Protein AF-A0A382ZQ41-F1 (afdb_monomer_lite)

Sequence (113 aa):
MQTISITERARRYVAKMPEAISGQHGHSTMFSVACVLTQGFDLNMGVARMLLEEYNATLTEPFLQRELEHKLRDAAKKGSTKGKGYLLNPSDKPIRVRITPKKPADTPPRIIH

Structure (mmCIF, N/CA/C/O backbone):
data_AF-A0A382ZQ41-F1
#
_entry.id   AF-A0A382ZQ41-F1
#
loop_
_atom_site.group_PDB
_atom_site.id
_atom_site.type_symbol
_atom_site.label_atom_id
_atom_site.label_alt_id
_atom_site.label_comp_id
_atom_site.label_asym_id
_atom_site.label_entity_id
_atom_site.label_seq_id
_atom_site.pdbx_PDB_ins_code
_atom_site.Cartn_x
_atom_site.Cartn_y
_atom_site.Cartn_z
_atom_site.occupancy
_atom_site.B_iso_or_equiv
_atom_site.auth_seq_id
_atom_site.auth_comp_id
_atom_site.auth_asym_id
_atom_site.auth_atom_id
_atom_site.pdbx_PDB_model_num
ATOM 1 N N . MET A 1 1 ? -6.749 -18.286 18.216 1.00 39.59 1 MET A N 1
ATOM 2 C CA . MET A 1 1 ? -7.267 -17.783 16.925 1.00 39.59 1 MET A CA 1
ATOM 3 C C . MET A 1 1 ? -6.693 -16.396 16.697 1.00 39.59 1 MET A C 1
ATOM 5 O O . MET A 1 1 ? -7.014 -15.506 17.470 1.00 39.59 1 MET A O 1
ATOM 9 N N . GLN A 1 2 ? -5.780 -16.218 15.738 1.00 47.94 2 GLN A N 1
ATOM 10 C CA . GLN A 1 2 ? -5.217 -14.892 15.454 1.00 47.94 2 GLN A CA 1
ATOM 11 C C . GLN A 1 2 ? -6.271 -14.069 14.711 1.00 47.94 2 GLN A C 1
ATOM 13 O O . GLN A 1 2 ? -6.587 -14.340 13.553 1.00 47.94 2 GLN A O 1
ATOM 18 N N . THR A 1 3 ? -6.865 -13.104 15.404 1.00 64.56 3 THR A N 1
ATOM 19 C CA . THR A 1 3 ? -7.724 -12.095 14.792 1.00 64.56 3 THR A CA 1
ATOM 20 C C . THR A 1 3 ? -6.856 -11.270 13.844 1.00 64.56 3 THR A C 1
ATOM 22 O O . THR A 1 3 ? -5.915 -10.599 14.256 1.00 64.56 3 THR A O 1
ATOM 25 N N . ILE A 1 4 ? -7.105 -11.383 12.539 1.00 74.12 4 ILE A N 1
ATOM 26 C CA . ILE A 1 4 ? -6.340 -10.645 11.529 1.00 74.12 4 ILE A CA 1
ATOM 27 C C . ILE A 1 4 ? -6.599 -9.151 11.762 1.00 74.12 4 ILE A C 1
ATOM 29 O O . ILE A 1 4 ? -7.737 -8.700 11.617 1.00 74.12 4 ILE A O 1
ATOM 33 N N . SER A 1 5 ? -5.564 -8.397 12.140 1.00 83.38 5 SER A N 1
ATOM 34 C CA . SER A 1 5 ? -5.672 -6.954 12.367 1.00 83.38 5 SER A CA 1
ATOM 35 C C . SER A 1 5 ? -5.999 -6.215 11.065 1.00 83.38 5 SER A C 1
ATOM 37 O O . SER A 1 5 ? -5.762 -6.717 9.963 1.00 83.38 5 SER A O 1
ATOM 39 N N . ILE A 1 6 ? -6.543 -5.001 11.176 1.00 81.94 6 ILE A N 1
ATOM 40 C CA . ILE A 1 6 ? -6.864 -4.158 10.012 1.00 81.94 6 ILE A CA 1
ATOM 41 C C . ILE A 1 6 ? -5.610 -3.920 9.156 1.00 81.94 6 ILE A C 1
ATOM 43 O O . ILE A 1 6 ? -5.674 -4.024 7.933 1.00 81.94 6 ILE A O 1
ATOM 47 N N . THR A 1 7 ? -4.457 -3.705 9.794 1.00 83.19 7 THR A N 1
ATOM 48 C CA . THR A 1 7 ? -3.155 -3.559 9.129 1.00 83.19 7 THR A CA 1
ATOM 49 C C . THR A 1 7 ? -2.781 -4.796 8.316 1.00 83.19 7 THR A C 1
ATOM 51 O O . THR A 1 7 ? -2.391 -4.676 7.159 1.00 83.19 7 THR A O 1
ATOM 54 N N . GLU A 1 8 ? -2.949 -5.994 8.879 1.00 83.50 8 GLU A N 1
ATOM 55 C CA . GLU A 1 8 ? -2.634 -7.246 8.184 1.00 83.50 8 GLU A CA 1
ATOM 56 C C . GLU A 1 8 ? -3.620 -7.521 7.034 1.00 83.50 8 GLU A C 1
ATOM 58 O O . GLU A 1 8 ? -3.228 -7.985 5.961 1.00 83.50 8 GLU A O 1
ATOM 63 N N . ARG A 1 9 ? -4.902 -7.166 7.197 1.00 84.00 9 ARG A N 1
ATOM 64 C CA . ARG A 1 9 ? -5.875 -7.193 6.092 1.00 84.00 9 ARG A CA 1
ATOM 65 C C . ARG A 1 9 ? -5.471 -6.246 4.967 1.00 84.00 9 ARG A C 1
ATOM 67 O O . ARG A 1 9 ? -5.492 -6.655 3.808 1.00 84.00 9 ARG A O 1
ATOM 74 N N . ALA A 1 10 ? -5.080 -5.020 5.303 1.00 85.38 10 ALA A N 1
ATOM 75 C CA . ALA A 1 10 ? -4.638 -4.021 4.339 1.00 85.38 10 ALA A CA 1
ATOM 76 C C . ALA A 1 10 ? -3.381 -4.481 3.592 1.00 85.38 10 ALA A C 1
ATOM 78 O O . ALA A 1 10 ? -3.347 -4.421 2.365 1.00 85.38 10 ALA A O 1
ATOM 79 N N . ARG A 1 11 ? -2.399 -5.040 4.306 1.00 84.56 11 ARG A N 1
ATOM 80 C CA . ARG A 1 11 ? -1.187 -5.634 3.728 1.00 84.56 11 ARG A CA 1
ATOM 81 C C . ARG A 1 11 ? -1.519 -6.702 2.690 1.00 84.56 11 ARG A C 1
ATOM 83 O O . ARG A 1 11 ? -1.092 -6.613 1.542 1.00 84.56 11 ARG A O 1
ATOM 90 N N . ARG A 1 12 ? -2.357 -7.677 3.057 1.00 83.31 12 ARG A N 1
ATOM 91 C CA . ARG A 1 12 ? -2.800 -8.748 2.145 1.00 83.31 12 ARG A CA 1
ATOM 92 C C . ARG A 1 12 ? -3.605 -8.221 0.964 1.00 83.31 12 ARG A C 1
ATOM 94 O O . ARG A 1 12 ? -3.539 -8.789 -0.122 1.00 83.31 12 ARG A O 1
ATOM 101 N N . TYR A 1 13 ? -4.385 -7.166 1.173 1.00 84.19 13 TYR A N 1
ATOM 102 C CA . TYR A 1 13 ? -5.157 -6.532 0.113 1.00 84.19 13 TYR A CA 1
ATOM 103 C C . TYR A 1 13 ? -4.236 -5.853 -0.902 1.00 84.19 13 TYR A C 1
ATOM 105 O O . TYR A 1 13 ? -4.346 -6.107 -2.097 1.00 84.19 13 TYR A O 1
ATOM 113 N N . VAL A 1 14 ? -3.283 -5.052 -0.424 1.00 83.06 14 VAL A N 1
ATOM 114 C CA . VAL A 1 14 ? -2.292 -4.357 -1.251 1.00 83.06 14 VAL A CA 1
ATOM 115 C C . VAL A 1 14 ? -1.373 -5.341 -1.976 1.00 83.06 14 VAL A C 1
ATOM 117 O O . VAL A 1 14 ? -1.095 -5.156 -3.158 1.00 83.06 14 VAL A O 1
ATOM 120 N N . ALA A 1 15 ? -0.992 -6.450 -1.338 1.00 81.00 15 ALA A N 1
ATOM 121 C CA . ALA A 1 15 ? -0.237 -7.520 -1.987 1.00 81.00 15 ALA A CA 1
ATOM 122 C C . ALA A 1 15 ? -0.958 -8.112 -3.218 1.00 81.00 15 ALA A C 1
ATOM 124 O O . ALA A 1 15 ? -0.292 -8.544 -4.156 1.00 81.00 15 ALA A O 1
ATOM 125 N N . LYS A 1 16 ? -2.300 -8.090 -3.250 1.00 81.00 16 LYS A N 1
ATOM 126 C CA . LYS A 1 16 ? -3.117 -8.544 -4.392 1.00 81.00 16 LYS A CA 1
ATOM 127 C C . LYS A 1 16 ? -3.326 -7.481 -5.482 1.00 81.00 16 LYS A C 1
ATOM 129 O O . LYS A 1 16 ? -3.805 -7.832 -6.558 1.00 81.00 16 LYS A O 1
ATOM 134 N N . MET A 1 17 ? -3.027 -6.206 -5.220 1.00 78.19 17 MET A N 1
ATOM 135 C CA . MET A 1 17 ? -3.220 -5.105 -6.182 1.00 78.19 17 MET A CA 1
ATOM 136 C C . MET A 1 17 ? -2.190 -5.161 -7.319 1.00 78.19 17 MET A C 1
ATOM 138 O O . MET A 1 17 ? -1.087 -5.619 -7.071 1.00 78.19 17 MET A O 1
ATOM 142 N N . PRO A 1 18 ? -2.499 -4.706 -8.547 1.00 70.62 18 PRO A N 1
ATOM 143 C CA . PRO A 1 18 ? -1.601 -4.838 -9.704 1.00 70.62 18 PRO A CA 1
ATOM 144 C C . PRO A 1 18 ? -0.291 -4.075 -9.529 1.00 70.62 18 PRO A C 1
ATOM 146 O O . PRO A 1 18 ? -0.323 -2.973 -8.996 1.00 70.62 18 PRO A O 1
ATOM 149 N N . GLU A 1 19 ? 0.823 -4.597 -10.057 1.00 70.69 19 GLU A N 1
ATOM 150 C CA . GLU A 1 19 ? 2.113 -3.895 -10.058 1.00 70.69 19 GLU A CA 1
ATOM 151 C C . GLU A 1 19 ? 2.005 -2.494 -10.677 1.00 70.69 19 GLU A C 1
ATOM 153 O O . GLU A 1 19 ? 1.373 -2.281 -11.716 1.00 70.69 19 GLU A O 1
ATOM 158 N N . ALA A 1 20 ? 2.637 -1.518 -10.029 1.00 67.75 20 ALA A N 1
ATOM 159 C CA . ALA A 1 20 ? 2.757 -0.173 -10.563 1.00 67.75 20 ALA A CA 1
ATOM 160 C C . ALA A 1 20 ? 3.973 -0.119 -11.496 1.00 67.75 20 ALA A C 1
ATOM 162 O O . ALA A 1 20 ? 5.092 0.072 -11.040 1.00 67.75 20 ALA A O 1
ATOM 163 N N . ILE A 1 21 ? 3.747 -0.298 -12.799 1.00 69.38 21 ILE A N 1
ATOM 164 C CA . ILE A 1 21 ? 4.807 -0.246 -13.815 1.00 69.38 21 ILE A CA 1
ATOM 165 C C . ILE A 1 21 ? 4.847 1.153 -14.439 1.00 69.38 21 ILE A C 1
ATOM 167 O O . ILE A 1 21 ? 3.833 1.652 -14.949 1.00 69.38 21 ILE A O 1
ATOM 171 N N . SER A 1 22 ? 6.016 1.797 -14.405 1.00 55.72 22 SER A N 1
ATOM 172 C CA . SER A 1 22 ? 6.224 3.096 -15.053 1.00 55.72 22 SER A CA 1
ATOM 173 C C . SER A 1 22 ? 5.978 2.989 -16.566 1.00 55.72 22 SER A C 1
ATOM 175 O O . SER A 1 22 ? 6.382 2.022 -17.203 1.00 55.72 22 SER A O 1
ATOM 177 N N . GLY A 1 23 ? 5.233 3.935 -17.145 1.00 58.19 23 GLY A N 1
ATOM 178 C CA . GLY A 1 23 ? 4.822 3.897 -18.559 1.00 58.19 23 GLY A CA 1
ATOM 179 C C . GLY A 1 23 ? 3.530 3.120 -18.871 1.00 58.19 23 GLY A C 1
ATOM 180 O O . GLY A 1 23 ? 2.932 3.358 -19.914 1.00 58.19 23 GLY A O 1
ATOM 181 N N . GLN A 1 24 ? 3.017 2.281 -17.959 1.00 60.59 24 GLN A N 1
ATOM 182 C CA . GLN A 1 24 ? 1.709 1.611 -18.099 1.00 60.59 24 GLN A CA 1
ATOM 183 C C . GLN A 1 24 ? 0.767 1.948 -16.935 1.00 60.59 24 GLN A C 1
ATOM 185 O O . GLN A 1 24 ? 0.374 1.087 -16.154 1.00 60.59 24 GLN A O 1
ATOM 190 N N . HIS A 1 25 ? 0.401 3.226 -16.799 1.00 62.09 25 HIS A N 1
ATOM 191 C CA . HIS A 1 25 ? -0.469 3.723 -15.718 1.00 62.09 25 HIS A CA 1
ATOM 192 C C . HIS A 1 25 ? 0.054 3.484 -14.278 1.00 62.09 25 HIS A C 1
ATOM 194 O O . HIS A 1 25 ? -0.706 3.636 -13.321 1.00 62.09 25 HIS A O 1
ATOM 200 N N . GLY A 1 26 ? 1.347 3.190 -14.079 1.00 66.75 26 GLY A N 1
ATOM 201 C CA . GLY A 1 26 ? 1.924 2.888 -12.760 1.00 66.75 26 GLY A CA 1
ATOM 202 C C . GLY A 1 26 ? 1.690 3.956 -11.688 1.00 66.75 26 GLY A C 1
ATOM 203 O O . GLY A 1 26 ? 1.322 3.624 -10.562 1.00 66.75 26 GLY A O 1
ATOM 204 N N . HIS A 1 27 ? 1.784 5.244 -12.036 1.00 71.75 27 HIS A N 1
ATOM 205 C CA . HIS A 1 27 ? 1.490 6.332 -11.091 1.00 71.75 27 HIS A CA 1
ATOM 206 C C . HIS A 1 27 ? 0.036 6.314 -10.589 1.00 71.75 27 HIS A C 1
ATOM 208 O O . HIS A 1 27 ? -0.212 6.610 -9.418 1.00 71.75 27 HIS A O 1
ATOM 214 N N . SER A 1 28 ? -0.921 5.956 -11.448 1.00 77.12 28 SER A N 1
ATOM 215 C CA . SER A 1 28 ? -2.340 5.839 -11.090 1.00 77.12 28 SER A CA 1
ATOM 216 C C . SER A 1 28 ? -2.585 4.630 -10.193 1.00 77.12 28 SER A C 1
ATOM 218 O O . SER A 1 28 ? -3.348 4.711 -9.228 1.00 77.12 28 SER A O 1
ATOM 220 N N . THR A 1 29 ? -1.903 3.520 -10.474 1.00 80.31 29 THR A N 1
ATOM 221 C CA . THR A 1 29 ? -1.954 2.306 -9.658 1.00 80.31 29 THR A CA 1
ATOM 222 C C . THR A 1 29 ? -1.417 2.566 -8.258 1.00 80.31 29 THR A C 1
ATOM 224 O O . THR A 1 29 ? -2.108 2.308 -7.275 1.00 80.31 29 THR A O 1
ATOM 227 N N . MET A 1 30 ? -0.235 3.171 -8.149 1.00 83.38 30 MET A N 1
ATOM 228 C CA . MET A 1 30 ? 0.369 3.511 -6.863 1.00 83.38 30 MET A CA 1
ATOM 229 C C . MET A 1 30 ? -0.484 4.501 -6.060 1.00 83.38 30 MET A C 1
ATOM 231 O O . MET A 1 30 ? -0.672 4.335 -4.856 1.00 83.38 30 MET A O 1
ATOM 235 N N . PHE A 1 31 ? -1.076 5.493 -6.729 1.00 83.12 31 PHE A N 1
ATOM 236 C CA . PHE A 1 31 ? -2.035 6.397 -6.097 1.00 83.12 31 PHE A CA 1
ATOM 237 C C . PHE A 1 31 ? -3.300 5.669 -5.612 1.00 83.12 31 PHE A C 1
ATOM 239 O O . PHE A 1 31 ? -3.832 5.985 -4.549 1.00 83.12 31 PHE A O 1
ATOM 246 N N . SER A 1 32 ? -3.763 4.661 -6.355 1.00 83.25 32 SER A N 1
ATOM 247 C CA . SER A 1 32 ? -4.906 3.833 -5.954 1.00 83.25 32 SER A CA 1
ATOM 248 C C . SER A 1 32 ? -4.591 3.009 -4.705 1.00 83.25 32 SER A C 1
ATOM 250 O O . SER A 1 32 ? -5.424 2.944 -3.804 1.00 83.25 32 SER A O 1
ATOM 252 N N . VAL A 1 33 ? -3.382 2.444 -4.607 1.00 85.94 33 VAL A N 1
ATOM 253 C CA . VAL A 1 33 ? -2.904 1.750 -3.397 1.00 85.94 33 VAL A CA 1
ATOM 254 C C . VAL A 1 33 ? -2.881 2.714 -2.203 1.00 85.94 33 VAL A C 1
ATOM 256 O O . VAL A 1 33 ? -3.430 2.402 -1.147 1.00 85.94 33 VAL A O 1
ATOM 259 N N . ALA A 1 34 ? -2.331 3.919 -2.382 1.00 87.75 34 ALA A N 1
ATOM 260 C CA . ALA A 1 34 ? -2.312 4.957 -1.350 1.00 87.75 34 ALA A CA 1
ATOM 261 C C . ALA A 1 34 ? -3.730 5.355 -0.888 1.00 87.75 34 ALA A C 1
ATOM 263 O O . ALA A 1 34 ? -3.981 5.467 0.315 1.00 87.75 34 ALA A O 1
ATOM 264 N N . CYS A 1 35 ? -4.678 5.508 -1.820 1.00 85.75 35 CYS A N 1
ATOM 265 C CA . CYS A 1 35 ? -6.090 5.753 -1.508 1.00 85.75 35 CYS A CA 1
ATOM 266 C C . CYS A 1 35 ? -6.726 4.588 -0.741 1.00 85.75 35 CYS A C 1
ATOM 268 O O . CYS A 1 35 ? -7.468 4.812 0.209 1.00 85.75 35 CYS A O 1
ATOM 270 N N . VAL A 1 36 ? -6.440 3.342 -1.115 1.00 85.00 36 VAL A N 1
ATOM 271 C CA . VAL A 1 36 ? -6.970 2.161 -0.419 1.00 85.00 36 VAL A CA 1
ATOM 272 C C . VAL A 1 36 ? -6.475 2.099 1.025 1.00 85.00 36 VAL A C 1
ATOM 274 O O . VAL A 1 36 ? -7.276 1.868 1.927 1.00 85.00 36 VAL A O 1
ATOM 277 N N . LEU A 1 37 ? -5.189 2.359 1.265 1.00 86.75 37 LEU A N 1
ATOM 278 C CA . LEU A 1 37 ? -4.614 2.346 2.612 1.00 86.75 37 LEU A CA 1
ATOM 279 C C . LEU A 1 37 ? -5.191 3.464 3.491 1.00 86.75 37 LEU A C 1
ATOM 281 O O . LEU A 1 37 ? -5.640 3.206 4.604 1.00 86.75 37 LEU A O 1
ATOM 285 N N . THR A 1 38 ? -5.216 4.695 2.977 1.00 85.00 38 THR A N 1
ATOM 286 C CA . THR A 1 38 ? -5.619 5.884 3.749 1.00 85.00 38 THR A CA 1
ATOM 287 C C . THR A 1 38 ? -7.130 6.062 3.855 1.00 85.00 38 THR A C 1
ATOM 289 O O . THR A 1 38 ? -7.627 6.448 4.903 1.00 85.00 38 THR A O 1
ATOM 292 N N . GLN A 1 39 ? -7.881 5.796 2.786 1.00 84.12 39 GLN A N 1
ATOM 293 C CA . GLN A 1 39 ? -9.329 6.017 2.736 1.00 84.12 39 GLN A CA 1
ATOM 294 C C . GLN A 1 39 ? -10.118 4.715 2.861 1.00 84.12 39 GLN A C 1
ATOM 296 O O . GLN A 1 39 ? -11.192 4.711 3.449 1.00 84.12 39 GLN A O 1
ATOM 301 N N . GLY A 1 40 ? -9.624 3.612 2.296 1.00 80.81 40 GLY A N 1
ATOM 302 C CA . GLY A 1 40 ? -10.322 2.324 2.326 1.00 80.81 40 GLY A CA 1
ATOM 303 C C . GLY A 1 40 ? -10.261 1.660 3.697 1.00 80.81 40 GLY A C 1
ATOM 304 O O . GLY A 1 40 ? -11.298 1.291 4.242 1.00 80.81 40 GLY A O 1
ATOM 305 N N . PHE A 1 41 ? -9.057 1.556 4.258 1.00 83.00 41 PHE A N 1
ATOM 306 C CA . PHE A 1 41 ? -8.804 0.962 5.575 1.00 83.00 41 PHE A CA 1
ATOM 307 C C . PHE A 1 41 ? -8.695 1.987 6.714 1.00 83.00 41 PHE A C 1
ATOM 309 O O . PHE A 1 41 ? -8.502 1.579 7.855 1.00 83.00 41 PHE A O 1
ATOM 316 N N . ASP A 1 42 ? -8.817 3.285 6.410 1.00 84.25 42 ASP A N 1
ATOM 317 C CA . ASP A 1 42 ? -8.662 4.395 7.368 1.00 84.25 42 ASP A CA 1
ATOM 318 C C . ASP A 1 42 ? -7.355 4.317 8.183 1.00 84.25 42 ASP A C 1
ATOM 320 O O . ASP A 1 42 ? -7.315 4.551 9.388 1.00 84.25 42 ASP A O 1
ATOM 324 N N . LEU A 1 43 ? -6.253 3.931 7.531 1.00 85.38 43 LEU A N 1
ATOM 325 C CA . LEU A 1 43 ? -4.968 3.815 8.212 1.00 85.38 43 LEU A CA 1
ATOM 326 C C . LEU A 1 43 ? -4.320 5.183 8.412 1.00 85.38 43 LEU A C 1
ATOM 328 O O . LEU A 1 43 ? -4.334 6.045 7.529 1.00 85.38 43 LEU A O 1
ATOM 332 N N . ASN A 1 44 ? -3.647 5.334 9.554 1.00 86.19 44 ASN A N 1
ATOM 333 C CA . ASN A 1 44 ? -2.804 6.494 9.808 1.00 86.19 44 ASN A CA 1
ATOM 334 C C . ASN A 1 44 ? -1.676 6.590 8.764 1.00 86.19 44 ASN A C 1
ATOM 336 O O . ASN A 1 44 ? -1.151 5.568 8.317 1.00 86.19 44 ASN A O 1
ATOM 340 N N . MET A 1 45 ? -1.245 7.812 8.436 1.00 85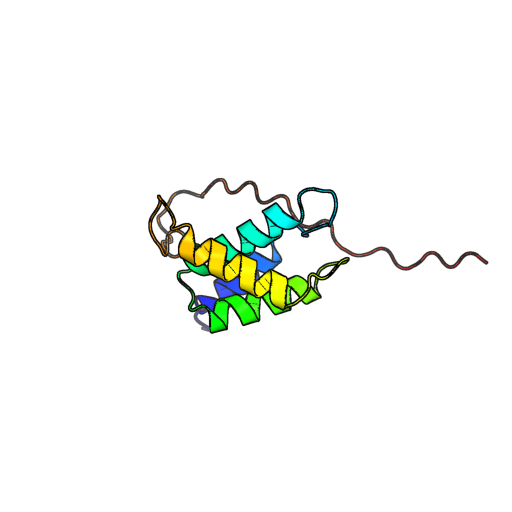.31 45 MET A N 1
ATOM 341 C CA . MET A 1 45 ? -0.208 8.062 7.428 1.00 85.31 45 MET A CA 1
ATOM 342 C C . MET A 1 45 ? 1.078 7.268 7.674 1.00 85.31 45 MET A C 1
ATOM 344 O O . MET A 1 45 ? 1.641 6.745 6.719 1.00 85.31 45 MET A O 1
ATOM 348 N N . GLY A 1 46 ? 1.517 7.116 8.928 1.00 86.31 46 GLY A N 1
ATOM 349 C CA . GLY A 1 46 ? 2.714 6.328 9.250 1.00 86.31 46 GLY A CA 1
ATOM 350 C C . GLY A 1 46 ? 2.577 4.843 8.893 1.00 86.31 46 GLY A C 1
ATOM 351 O O . GLY A 1 46 ? 3.477 4.261 8.293 1.00 86.31 46 GLY A O 1
ATOM 352 N N . VAL A 1 47 ? 1.421 4.238 9.188 1.00 87.56 47 VAL A N 1
ATOM 353 C CA . VAL A 1 47 ? 1.145 2.825 8.871 1.00 87.56 47 VAL A CA 1
ATOM 354 C C . VAL A 1 47 ? 0.919 2.643 7.371 1.00 87.56 47 VAL A C 1
ATOM 356 O O . VAL A 1 47 ? 1.448 1.711 6.771 1.00 87.56 47 VAL A O 1
ATOM 359 N N . ALA A 1 48 ? 0.174 3.558 6.745 1.00 88.12 48 ALA A N 1
ATOM 360 C CA . ALA A 1 48 ? -0.043 3.557 5.304 1.00 88.12 48 ALA A CA 1
ATOM 361 C C . ALA A 1 48 ? 1.280 3.696 4.536 1.00 88.12 48 ALA A C 1
ATOM 363 O O . ALA A 1 48 ? 1.486 3.000 3.547 1.00 88.12 48 ALA A O 1
ATOM 364 N N . ARG A 1 49 ? 2.197 4.542 5.017 1.00 89.56 49 ARG A N 1
ATOM 365 C CA . ARG A 1 49 ? 3.545 4.683 4.464 1.00 89.56 49 ARG A CA 1
ATOM 366 C C . ARG A 1 49 ? 4.329 3.381 4.565 1.00 89.56 49 ARG A C 1
ATOM 368 O O . ARG A 1 49 ? 4.789 2.902 3.538 1.00 89.56 49 ARG A O 1
ATOM 375 N N . MET A 1 50 ? 4.402 2.780 5.750 1.00 89.44 50 MET A N 1
ATOM 376 C CA . MET A 1 50 ? 5.112 1.513 5.957 1.00 89.44 50 MET A CA 1
ATOM 377 C C . MET A 1 50 ? 4.623 0.411 5.001 1.00 89.44 50 MET A C 1
ATOM 379 O O . MET A 1 50 ? 5.428 -0.254 4.355 1.00 89.44 50 MET A O 1
ATOM 383 N N . LEU A 1 51 ? 3.302 0.257 4.853 1.00 89.06 51 LEU A N 1
ATOM 384 C CA . LEU A 1 51 ? 2.714 -0.731 3.941 1.00 89.06 51 LEU A CA 1
ATOM 385 C C . LEU A 1 51 ? 2.946 -0.396 2.461 1.00 89.06 51 LEU A C 1
ATOM 387 O O . LEU A 1 51 ? 3.141 -1.298 1.648 1.00 89.06 51 LEU A O 1
ATOM 391 N N . LEU A 1 52 ? 2.916 0.888 2.096 1.00 87.38 52 LEU A N 1
ATOM 392 C CA . LEU A 1 52 ? 3.182 1.325 0.728 1.00 87.38 52 LEU A CA 1
ATOM 393 C C . LEU A 1 52 ? 4.658 1.139 0.353 1.00 87.38 52 LEU A C 1
ATOM 395 O O . LEU A 1 52 ? 4.941 0.771 -0.782 1.00 87.38 52 LEU A O 1
ATOM 399 N N . GLU A 1 53 ? 5.584 1.362 1.287 1.00 88.56 53 GLU A N 1
ATOM 400 C CA . GLU A 1 53 ? 7.018 1.106 1.106 1.00 88.56 53 GLU A CA 1
ATOM 401 C C . GLU A 1 53 ? 7.300 -0.384 0.915 1.00 88.56 53 GLU A C 1
ATOM 403 O O . GLU A 1 53 ? 8.027 -0.758 -0.003 1.00 88.56 53 GLU A O 1
ATOM 408 N N . GLU A 1 54 ? 6.666 -1.243 1.713 1.00 87.44 54 GLU A N 1
ATOM 409 C CA . GLU A 1 54 ? 6.770 -2.691 1.537 1.00 87.44 54 GLU A CA 1
ATOM 410 C C . GLU A 1 54 ? 6.240 -3.130 0.169 1.00 87.44 54 GLU A C 1
ATOM 412 O O . GLU A 1 54 ? 6.892 -3.885 -0.546 1.00 87.44 54 GLU A O 1
ATOM 417 N N . TYR A 1 55 ? 5.082 -2.607 -0.235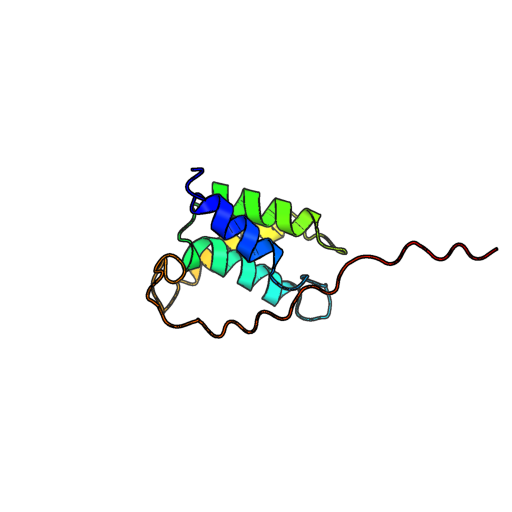 1.00 85.06 55 TYR A N 1
ATOM 418 C CA . TYR A 1 55 ? 4.544 -2.850 -1.566 1.00 85.06 55 TYR A CA 1
ATOM 419 C C . TYR A 1 55 ? 5.493 -2.362 -2.668 1.00 85.06 55 TYR A C 1
ATOM 421 O O . TYR A 1 55 ? 5.710 -3.077 -3.645 1.00 85.06 55 TYR A O 1
ATOM 429 N N . ASN A 1 56 ? 6.079 -1.174 -2.505 1.00 85.88 56 ASN A N 1
ATOM 430 C CA . ASN A 1 56 ? 7.036 -0.594 -3.442 1.00 85.88 56 ASN A CA 1
ATOM 431 C C . ASN A 1 56 ? 8.293 -1.459 -3.596 1.00 85.88 56 ASN A C 1
ATOM 433 O O . ASN A 1 56 ? 8.795 -1.595 -4.704 1.00 85.88 56 ASN A O 1
ATOM 437 N N . ALA A 1 57 ? 8.754 -2.097 -2.517 1.00 85.12 57 ALA A N 1
ATOM 438 C CA . ALA A 1 57 ? 9.872 -3.038 -2.557 1.00 85.12 57 ALA A CA 1
ATOM 439 C C . ALA A 1 57 ? 9.566 -4.316 -3.363 1.00 85.12 57 ALA A C 1
ATOM 441 O O . ALA A 1 57 ? 10.489 -4.996 -3.794 1.00 85.12 57 ALA A O 1
ATOM 442 N N . THR A 1 58 ? 8.284 -4.642 -3.584 1.00 82.19 58 THR A N 1
ATOM 443 C CA . THR A 1 58 ? 7.872 -5.766 -4.449 1.00 82.19 58 THR A CA 1
ATOM 444 C C . THR A 1 58 ? 7.763 -5.398 -5.927 1.00 82.19 58 THR A C 1
ATOM 446 O O . THR A 1 58 ? 7.493 -6.277 -6.740 1.00 82.19 58 THR A O 1
ATOM 449 N N . LEU A 1 59 ? 7.896 -4.116 -6.279 1.00 79.44 59 LEU A N 1
ATOM 450 C CA . LEU A 1 59 ? 7.778 -3.664 -7.660 1.00 79.44 59 LEU A CA 1
ATOM 451 C C . LEU A 1 59 ? 9.075 -3.904 -8.421 1.00 79.44 59 LEU A C 1
ATOM 453 O O . LEU A 1 59 ? 10.161 -3.673 -7.898 1.00 79.44 59 LEU A O 1
ATOM 457 N N . THR A 1 60 ? 8.930 -4.271 -9.693 1.00 77.75 60 THR A N 1
ATOM 458 C CA . THR A 1 60 ? 10.060 -4.348 -10.627 1.00 77.75 60 THR A CA 1
ATOM 459 C C . THR A 1 60 ? 10.774 -2.993 -10.760 1.00 77.75 60 THR A C 1
ATOM 461 O O . THR A 1 60 ? 11.997 -2.945 -10.782 1.00 77.75 60 THR A O 1
ATOM 464 N N . GLU A 1 61 ? 10.012 -1.893 -10.781 1.00 78.12 61 GLU A N 1
ATOM 465 C CA . GLU A 1 61 ? 10.520 -0.515 -10.856 1.00 78.12 61 GLU A CA 1
ATOM 466 C C . GLU A 1 61 ? 10.042 0.281 -9.625 1.00 78.12 61 GLU A C 1
ATOM 468 O O . GLU A 1 61 ? 8.924 0.813 -9.630 1.00 78.12 61 GLU A O 1
ATOM 473 N N . PRO A 1 62 ? 10.832 0.334 -8.537 1.00 78.38 62 PRO A N 1
ATOM 474 C CA . PRO A 1 62 ? 10.432 1.008 -7.309 1.00 78.38 62 PRO A CA 1
ATOM 475 C C . PRO A 1 62 ? 10.429 2.533 -7.474 1.00 78.38 62 PRO A C 1
ATOM 477 O O . PRO A 1 62 ? 11.346 3.140 -8.024 1.00 78.38 62 PRO A O 1
ATOM 480 N N . PHE A 1 63 ? 9.410 3.179 -6.915 1.00 80.94 63 PHE A N 1
ATOM 481 C CA . PHE A 1 63 ? 9.308 4.633 -6.842 1.00 80.94 63 PHE A CA 1
ATOM 482 C C . PHE A 1 63 ? 10.130 5.179 -5.671 1.00 80.94 63 PHE A C 1
ATOM 484 O O . PHE A 1 63 ? 10.363 4.498 -4.668 1.00 80.94 63 PHE A O 1
ATOM 491 N N . LEU A 1 64 ? 10.528 6.450 -5.760 1.00 83.00 64 LEU A N 1
ATOM 492 C CA . LEU A 1 64 ? 11.226 7.123 -4.666 1.00 83.00 64 LEU A CA 1
ATOM 493 C C . LEU A 1 64 ? 10.296 7.348 -3.467 1.00 83.00 64 LEU A C 1
ATOM 495 O O . LEU A 1 64 ? 9.144 7.746 -3.632 1.00 83.00 64 LEU A O 1
ATOM 499 N N . GLN A 1 65 ? 10.833 7.241 -2.247 1.00 82.50 65 GLN A N 1
ATOM 500 C CA . GLN A 1 65 ? 10.095 7.530 -1.006 1.00 82.50 65 GLN A CA 1
ATOM 501 C C . GLN A 1 65 ? 9.369 8.883 -1.029 1.00 82.50 65 GLN A C 1
ATOM 503 O O . GLN A 1 65 ? 8.223 8.981 -0.593 1.00 82.50 65 GLN A O 1
ATOM 508 N N . ARG A 1 66 ? 10.007 9.924 -1.580 1.00 80.00 66 ARG A N 1
ATOM 509 C CA . ARG A 1 66 ? 9.403 11.260 -1.711 1.00 80.00 66 ARG A CA 1
ATOM 510 C C . ARG A 1 66 ? 8.135 11.250 -2.571 1.00 80.00 66 ARG A C 1
ATOM 512 O O . ARG A 1 66 ? 7.198 11.999 -2.307 1.00 80.00 66 ARG A O 1
ATOM 519 N N . GLU A 1 67 ? 8.095 10.400 -3.596 1.00 84.06 67 GLU A N 1
ATOM 520 C CA . GLU A 1 67 ? 6.915 10.243 -4.439 1.00 84.06 67 GLU A CA 1
ATOM 521 C C . GLU A 1 67 ? 5.824 9.470 -3.711 1.00 84.06 67 GLU A C 1
ATOM 523 O O . GLU A 1 67 ? 4.669 9.890 -3.760 1.00 84.06 67 GLU A O 1
ATOM 528 N N . LEU A 1 68 ? 6.181 8.407 -2.980 1.00 85.56 68 LEU A N 1
ATOM 529 C CA . LEU A 1 68 ? 5.242 7.653 -2.143 1.00 85.56 68 LEU A CA 1
ATOM 530 C C . LEU A 1 68 ? 4.537 8.570 -1.140 1.00 85.56 68 LEU A C 1
ATOM 532 O O . LEU A 1 68 ? 3.308 8.575 -1.049 1.00 85.56 68 LEU A O 1
ATOM 536 N N . GLU A 1 69 ? 5.309 9.395 -0.431 1.00 86.81 69 GLU A N 1
ATOM 537 C CA . GLU A 1 69 ? 4.776 10.362 0.525 1.00 86.81 69 GLU A CA 1
ATOM 538 C C . GLU A 1 69 ? 3.873 11.385 -0.164 1.00 86.81 69 GLU A C 1
ATOM 540 O O . GLU A 1 69 ? 2.769 11.663 0.310 1.00 86.81 69 GLU A O 1
ATOM 545 N N . HIS A 1 70 ? 4.283 11.893 -1.329 1.00 85.81 70 HIS A N 1
ATOM 546 C CA . HIS A 1 70 ? 3.443 12.803 -2.091 1.00 85.81 70 HIS A CA 1
ATOM 547 C C . HIS A 1 70 ? 2.129 12.135 -2.526 1.00 85.81 70 HIS A C 1
ATOM 549 O O . HIS A 1 70 ? 1.082 12.782 -2.453 1.00 85.81 70 HIS A O 1
ATOM 555 N N . LYS A 1 71 ? 2.134 10.858 -2.937 1.00 83.25 71 LYS A N 1
ATOM 556 C CA . LYS A 1 71 ? 0.904 10.123 -3.287 1.00 83.25 71 LYS A CA 1
ATOM 557 C C . LYS A 1 71 ? 0.007 9.902 -2.074 1.00 83.25 71 LYS A C 1
ATOM 559 O O . LYS A 1 71 ? -1.202 10.062 -2.198 1.00 83.25 71 LYS A O 1
ATOM 564 N N . LEU A 1 72 ? 0.571 9.587 -0.909 1.00 86.75 72 LEU A N 1
ATOM 565 C CA . LEU A 1 72 ? -0.188 9.435 0.337 1.00 86.75 72 LEU A CA 1
ATOM 566 C C . LEU A 1 72 ? -0.805 10.753 0.794 1.00 86.75 72 LEU A C 1
ATOM 568 O O . LEU A 1 72 ? -1.979 10.787 1.159 1.00 86.75 72 LE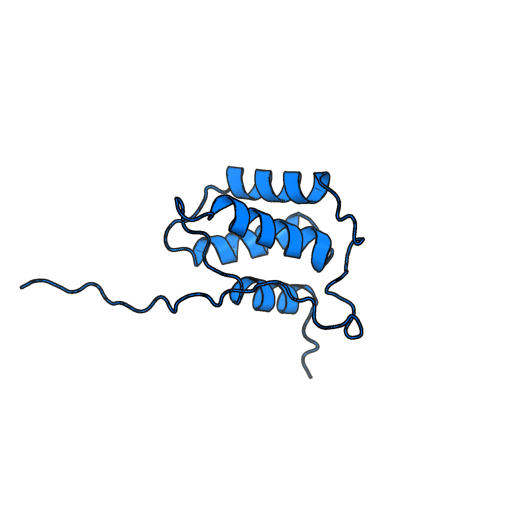U A O 1
ATOM 572 N N . ARG A 1 73 ? -0.044 11.848 0.733 1.00 85.88 73 ARG A N 1
ATOM 573 C CA . ARG A 1 73 ? -0.543 13.185 1.058 1.00 85.88 73 ARG A CA 1
ATOM 574 C C . ARG A 1 73 ? -1.644 13.613 0.096 1.00 85.88 73 ARG A C 1
ATOM 576 O O . ARG A 1 73 ? -2.655 14.150 0.536 1.00 85.88 73 ARG A O 1
ATOM 583 N N . ASP A 1 74 ? -1.463 13.357 -1.197 1.00 84.00 74 ASP A N 1
ATOM 584 C CA . ASP A 1 74 ? -2.474 13.649 -2.210 1.00 84.00 74 ASP A CA 1
ATOM 585 C C . ASP A 1 74 ? -3.736 12.805 -1.987 1.00 84.00 74 ASP A C 1
ATOM 587 O O . ASP A 1 74 ? -4.837 13.344 -1.973 1.00 84.00 74 ASP A O 1
ATOM 591 N N . ALA A 1 75 ? -3.588 11.515 -1.672 1.00 84.12 75 ALA A N 1
ATOM 592 C CA . ALA A 1 75 ? -4.701 10.634 -1.329 1.00 84.12 75 ALA A CA 1
ATOM 593 C C . ALA A 1 75 ? -5.447 11.116 -0.074 1.00 84.12 75 ALA A C 1
ATOM 595 O O . ALA A 1 75 ? -6.676 11.168 -0.068 1.00 84.12 75 ALA A O 1
ATOM 596 N N . ALA A 1 76 ? -4.730 11.529 0.970 1.00 81.56 76 ALA A N 1
ATOM 597 C CA . ALA A 1 76 ? -5.342 12.078 2.175 1.00 81.56 76 ALA A CA 1
ATOM 598 C C . ALA A 1 76 ? -6.064 13.409 1.907 1.00 81.56 76 ALA A C 1
ATOM 600 O O . ALA A 1 76 ? -7.152 13.629 2.436 1.00 81.56 76 ALA A O 1
ATOM 601 N N . LYS A 1 77 ? -5.489 14.272 1.058 1.00 81.75 77 LYS A N 1
ATOM 602 C CA . LYS A 1 77 ? -6.060 15.574 0.684 1.00 81.75 77 LYS A CA 1
ATOM 603 C C . LYS A 1 77 ? -7.278 15.439 -0.227 1.00 81.75 77 LYS A C 1
ATOM 605 O O . LYS A 1 77 ? -8.221 16.209 -0.086 1.00 81.75 77 LYS A O 1
ATOM 610 N N . LYS A 1 78 ? -7.257 14.485 -1.162 1.00 74.88 78 LYS A N 1
ATOM 611 C CA . LYS A 1 78 ? -8.297 14.326 -2.186 1.00 74.88 78 LYS A CA 1
ATOM 612 C C . LYS A 1 78 ? -9.659 13.985 -1.585 1.00 74.88 78 LYS A C 1
ATOM 614 O O . LYS A 1 78 ? -10.658 14.360 -2.181 1.00 74.88 78 LYS A O 1
ATOM 619 N N . GLY A 1 79 ? -9.687 13.352 -0.408 1.00 57.50 79 GLY A N 1
ATOM 620 C CA . GLY A 1 79 ? -10.912 12.993 0.307 1.00 57.50 79 GLY A CA 1
ATOM 621 C C . GLY A 1 79 ? -11.747 11.957 -0.455 1.00 57.50 79 GLY A C 1
ATOM 622 O O . GLY A 1 79 ? -12.068 12.117 -1.629 1.00 57.50 79 GLY A O 1
ATOM 623 N N . SER A 1 80 ? -12.120 10.855 0.194 1.00 59.12 80 SER A N 1
ATOM 624 C CA . SER A 1 80 ? -13.038 9.905 -0.445 1.00 59.12 80 SER A CA 1
ATOM 625 C C . SER A 1 80 ? -14.444 10.484 -0.452 1.00 59.12 80 SER A C 1
ATOM 627 O O . SER A 1 80 ? -15.008 10.738 0.612 1.00 59.12 80 SER A O 1
ATOM 629 N N . THR A 1 81 ? -15.065 10.594 -1.624 1.00 57.00 81 THR A N 1
ATOM 630 C CA . THR A 1 81 ? -16.503 10.890 -1.743 1.00 57.00 81 THR A CA 1
ATOM 631 C C . THR A 1 81 ? -17.368 9.800 -1.100 1.00 57.00 81 THR A C 1
ATOM 633 O O . THR A 1 81 ? -18.529 10.042 -0.795 1.00 57.00 81 THR A O 1
ATOM 636 N N . LYS A 1 82 ? -16.807 8.600 -0.878 1.00 55.56 82 LYS A N 1
ATOM 637 C CA . LYS A 1 82 ? -17.482 7.445 -0.267 1.00 55.56 82 LYS A CA 1
ATOM 638 C C . LYS A 1 82 ? -17.331 7.360 1.261 1.00 55.56 82 LYS A C 1
ATOM 640 O O . LYS A 1 82 ? -17.822 6.406 1.849 1.00 55.56 82 LYS A O 1
ATOM 645 N N . GLY A 1 83 ? -16.657 8.322 1.898 1.00 62.59 83 GLY A N 1
ATOM 646 C CA . GLY A 1 83 ? -16.286 8.241 3.316 1.00 62.59 83 GLY A CA 1
ATOM 647 C C . GLY A 1 83 ? -15.031 7.392 3.555 1.00 62.59 83 GLY A C 1
ATOM 648 O O . GLY A 1 83 ? -14.553 6.693 2.656 1.00 62.59 83 GLY A O 1
ATOM 649 N N . LYS A 1 84 ? -14.446 7.502 4.753 1.00 66.00 84 LYS A N 1
ATOM 650 C CA . LYS A 1 84 ? -13.280 6.705 5.165 1.00 66.00 84 LYS A CA 1
ATOM 651 C C . LYS A 1 84 ? -13.727 5.358 5.745 1.00 66.00 84 LYS A C 1
ATOM 653 O O . LYS A 1 84 ? -14.802 5.274 6.326 1.00 66.00 84 LYS A O 1
ATOM 658 N N . GLY A 1 85 ? -12.917 4.313 5.588 1.00 68.00 85 GLY A N 1
ATOM 659 C CA . GLY A 1 85 ? -13.187 2.987 6.153 1.00 68.00 85 GLY A CA 1
ATOM 660 C C . GLY A 1 85 ? -14.142 2.114 5.332 1.00 68.00 85 GLY A C 1
ATOM 661 O O . GLY A 1 85 ? -14.632 1.105 5.832 1.00 68.00 85 GLY A O 1
ATOM 662 N N . TYR A 1 86 ? -14.410 2.453 4.067 1.00 71.50 86 TYR A N 1
ATOM 663 C CA . TYR A 1 86 ? -15.386 1.734 3.236 1.00 71.50 86 TYR A CA 1
ATOM 664 C C . TYR A 1 86 ? -15.000 0.272 2.915 1.00 71.50 86 TYR A C 1
ATOM 666 O O . TYR A 1 86 ? -15.830 -0.479 2.412 1.00 71.50 86 TYR A O 1
ATOM 674 N N . LEU A 1 87 ? -13.756 -0.149 3.188 1.00 71.81 87 LEU A N 1
ATOM 675 C CA . LEU A 1 87 ? -13.303 -1.548 3.075 1.00 71.81 87 LEU A CA 1
ATOM 676 C C . LEU A 1 87 ? -13.305 -2.296 4.418 1.00 71.81 87 LEU A C 1
ATOM 678 O O . LEU A 1 87 ? -12.981 -3.483 4.457 1.00 71.81 87 LEU A O 1
ATOM 682 N N . LEU A 1 88 ? -13.639 -1.620 5.521 1.00 69.81 88 LEU A N 1
ATOM 683 C CA . LEU A 1 88 ? -13.684 -2.216 6.859 1.00 69.81 88 LEU A CA 1
ATOM 684 C C . LEU A 1 88 ? -15.001 -2.953 7.118 1.00 69.81 88 LEU A C 1
ATOM 686 O O . LEU A 1 88 ? -15.029 -3.875 7.934 1.00 69.81 88 LEU A O 1
ATOM 690 N N . ASN A 1 89 ? -16.066 -2.577 6.406 1.00 63.28 89 ASN A N 1
ATOM 691 C CA . ASN A 1 89 ? -17.385 -3.170 6.563 1.00 63.28 89 ASN A CA 1
ATOM 692 C C . ASN A 1 89 ? -17.464 -4.533 5.848 1.00 63.28 89 ASN A C 1
ATOM 694 O O . ASN A 1 89 ? -17.371 -4.583 4.622 1.00 63.28 89 ASN A O 1
ATOM 698 N N . PRO A 1 90 ? -17.691 -5.650 6.564 1.00 56.31 90 PRO A N 1
ATOM 699 C CA . PRO A 1 90 ? -17.876 -6.963 5.939 1.00 56.31 90 PRO A CA 1
ATOM 700 C C . PRO A 1 90 ? -19.222 -7.100 5.200 1.00 56.31 90 PRO A C 1
ATOM 702 O O . PRO A 1 90 ? -19.409 -8.065 4.464 1.00 56.31 90 PRO A O 1
ATOM 705 N N . SER A 1 91 ? -20.147 -6.153 5.398 1.00 52.69 91 SER A N 1
ATOM 706 C CA . SER A 1 91 ? -21.502 -6.157 4.824 1.00 52.69 91 SER A CA 1
ATOM 707 C C . SER A 1 91 ? -21.644 -5.307 3.557 1.00 52.69 91 SER A C 1
ATOM 709 O O . SER A 1 91 ? -22.681 -5.368 2.892 1.00 52.69 91 SER A O 1
ATOM 711 N N . ASP A 1 92 ? -20.630 -4.513 3.204 1.00 46.41 92 ASP A N 1
ATOM 712 C CA . ASP A 1 92 ? -20.660 -3.716 1.983 1.00 46.41 92 ASP A CA 1
ATOM 713 C C . ASP A 1 92 ? -20.401 -4.635 0.786 1.00 46.41 92 ASP A C 1
ATOM 715 O O . ASP A 1 92 ? -19.366 -5.297 0.684 1.00 46.41 92 ASP A O 1
ATOM 719 N N . LYS A 1 93 ? -21.406 -4.711 -0.096 1.00 44.66 93 LYS A N 1
ATOM 720 C CA . LYS A 1 93 ? -21.424 -5.469 -1.359 1.00 44.66 93 LYS A CA 1
ATOM 721 C C . LYS A 1 93 ? -20.037 -5.455 -2.014 1.00 44.66 93 LYS A C 1
ATOM 723 O O . LYS A 1 93 ? -19.405 -4.398 -2.003 1.00 44.66 93 LYS A O 1
ATOM 728 N N . P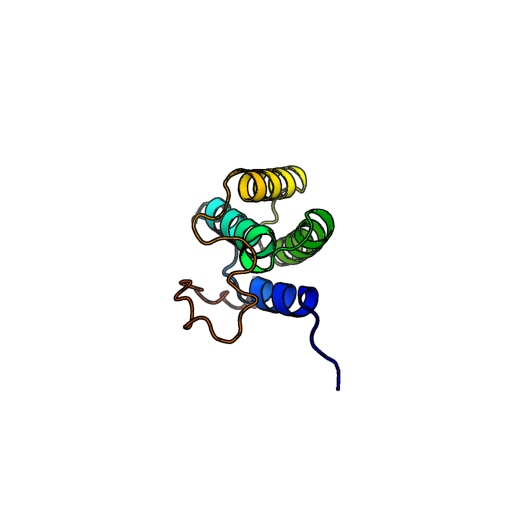RO A 1 94 ? -19.583 -6.562 -2.641 1.00 41.56 94 PRO A N 1
ATOM 729 C CA . PRO A 1 94 ? -18.230 -6.668 -3.174 1.00 41.56 94 PRO A CA 1
ATOM 730 C C . PRO A 1 94 ? -17.958 -5.468 -4.068 1.00 41.56 94 PRO A C 1
ATOM 732 O O . PRO A 1 94 ? -18.527 -5.334 -5.156 1.00 41.56 94 PRO A O 1
ATOM 735 N N . ILE A 1 95 ? -17.123 -4.556 -3.577 1.00 46.78 95 ILE A N 1
ATOM 736 C CA . ILE A 1 95 ? -16.714 -3.407 -4.359 1.00 46.78 95 ILE A CA 1
ATOM 737 C C . ILE A 1 95 ? -16.005 -4.008 -5.564 1.00 46.78 95 ILE A C 1
ATOM 739 O O . ILE A 1 95 ? -14.967 -4.650 -5.422 1.00 46.78 95 ILE A O 1
ATOM 743 N N . ARG A 1 96 ? -16.584 -3.826 -6.759 1.00 44.38 96 ARG A N 1
ATOM 744 C CA . ARG A 1 96 ? -15.929 -4.079 -8.050 1.00 44.38 96 ARG A CA 1
ATOM 745 C C . ARG A 1 96 ? -14.796 -3.066 -8.229 1.00 44.38 96 ARG A C 1
ATOM 747 O O . ARG A 1 96 ? -14.791 -2.254 -9.149 1.00 44.38 96 ARG A O 1
ATOM 754 N N . VAL A 1 97 ? -13.821 -3.083 -7.333 1.00 47.81 97 VAL A N 1
ATOM 755 C CA . VAL A 1 97 ? -12.482 -2.646 -7.683 1.00 47.81 97 VAL A CA 1
ATOM 756 C C . VAL A 1 97 ? -12.035 -3.612 -8.765 1.00 47.81 97 VAL A C 1
ATOM 758 O O . VAL A 1 97 ? -12.017 -4.826 -8.563 1.00 47.81 97 VAL A O 1
ATOM 761 N N . ARG A 1 98 ? -11.748 -3.079 -9.952 1.00 46.25 98 ARG A N 1
ATOM 762 C CA . ARG A 1 98 ? -11.077 -3.831 -11.010 1.00 46.25 98 ARG A CA 1
ATOM 763 C C . ARG A 1 98 ? -9.655 -4.119 -10.522 1.00 46.25 98 ARG A C 1
ATOM 765 O O . ARG A 1 98 ? -8.721 -3.416 -10.880 1.00 46.25 98 ARG A O 1
ATOM 772 N N . ILE A 1 99 ? -9.513 -5.092 -9.623 1.00 48.97 99 ILE A N 1
ATOM 773 C CA . ILE A 1 99 ? -8.222 -5.627 -9.209 1.00 48.97 99 ILE A CA 1
ATOM 774 C C . ILE A 1 99 ? -7.801 -6.538 -10.352 1.00 48.97 99 ILE A C 1
ATOM 776 O O . ILE A 1 99 ? -8.229 -7.687 -10.437 1.00 48.97 99 ILE A O 1
ATOM 780 N N . THR A 1 100 ? -7.021 -6.008 -11.286 1.00 46.91 100 THR A N 1
ATOM 781 C CA . THR A 1 100 ? -6.270 -6.865 -12.199 1.00 46.91 100 THR A CA 1
ATOM 782 C C . THR A 1 100 ? -5.204 -7.583 -11.368 1.00 46.91 100 THR A C 1
ATOM 784 O O . THR A 1 100 ? -4.446 -6.903 -10.672 1.00 46.91 100 THR A O 1
ATOM 787 N N . PRO A 1 101 ? -5.169 -8.925 -11.363 1.00 45.38 101 PRO A N 1
ATOM 788 C CA . PRO A 1 101 ? -4.202 -9.675 -10.570 1.00 45.38 101 PRO A CA 1
ATOM 789 C C . PRO A 1 101 ? -2.774 -9.329 -11.007 1.00 45.38 101 PRO A C 1
ATOM 791 O O . PRO A 1 101 ? -2.517 -9.156 -12.202 1.00 45.38 101 PRO A O 1
ATOM 794 N N . LYS A 1 102 ? -1.851 -9.228 -10.038 1.00 44.25 102 LYS A N 1
ATOM 795 C CA . LYS A 1 102 ? -0.411 -9.148 -10.318 1.00 44.25 102 LYS A CA 1
ATOM 796 C C . LYS A 1 102 ? -0.022 -10.321 -11.220 1.00 44.25 102 LYS A C 1
ATOM 798 O O . LYS A 1 102 ? -0.372 -11.464 -10.921 1.00 44.25 102 LYS A O 1
ATOM 803 N N . LYS A 1 103 ? 0.691 -10.048 -12.314 1.00 41.72 103 LYS A N 1
ATOM 804 C CA . LYS A 1 103 ? 1.365 -11.104 -13.073 1.00 41.72 103 LYS A CA 1
ATOM 805 C C . LYS A 1 103 ? 2.421 -11.700 -12.123 1.00 41.72 103 LYS A C 1
ATOM 807 O O . LYS A 1 103 ? 3.093 -10.921 -11.453 1.00 41.72 103 LYS A O 1
ATOM 812 N N . PRO A 1 104 ? 2.531 -13.029 -11.962 1.00 39.34 104 PRO A N 1
ATOM 813 C CA . PRO A 1 104 ? 3.547 -13.595 -11.085 1.00 39.34 104 PRO A CA 1
ATOM 814 C C . PRO A 1 104 ? 4.929 -13.238 -11.640 1.00 39.34 104 PRO A C 1
ATOM 816 O O . PRO A 1 104 ? 5.244 -13.568 -12.783 1.00 39.34 104 PRO A O 1
ATOM 819 N N . ALA A 1 105 ? 5.724 -12.529 -10.840 1.00 47.31 105 ALA A N 1
ATOM 820 C CA . ALA A 1 105 ? 7.132 -12.291 -11.106 1.00 47.31 105 ALA A CA 1
ATOM 821 C C . ALA A 1 105 ? 7.901 -13.601 -10.874 1.00 47.31 105 ALA A C 1
ATOM 823 O O . ALA A 1 105 ? 8.453 -13.823 -9.804 1.00 47.31 105 ALA A O 1
ATOM 824 N N . ASP A 1 106 ? 7.883 -14.492 -11.863 1.00 42.16 106 ASP A N 1
ATOM 825 C CA . ASP A 1 106 ? 8.878 -15.554 -11.991 1.00 42.16 106 ASP A CA 1
ATOM 826 C C . ASP A 1 106 ? 9.273 -15.666 -13.466 1.00 42.16 106 ASP A C 1
ATOM 828 O O . ASP A 1 106 ? 8.568 -16.217 -14.312 1.00 42.16 106 ASP A O 1
ATOM 832 N N . THR A 1 107 ? 10.383 -15.028 -13.818 1.00 42.62 107 THR A N 1
ATOM 833 C CA . THR A 1 107 ? 11.156 -15.411 -14.996 1.00 42.62 107 THR A CA 1
ATOM 834 C C . THR A 1 107 ? 12.622 -15.276 -14.602 1.00 42.62 107 THR A C 1
ATOM 836 O O . THR A 1 107 ? 13.110 -14.149 -14.493 1.00 42.62 107 THR A O 1
ATOM 839 N N . PRO A 1 108 ? 13.328 -16.386 -14.321 1.00 45.84 108 PRO A N 1
ATOM 840 C CA . PRO A 1 108 ? 14.763 -16.330 -14.086 1.00 45.84 108 PRO A CA 1
ATOM 841 C C . PRO A 1 108 ? 15.467 -15.770 -15.334 1.00 45.84 108 PRO A C 1
ATOM 843 O O . PRO A 1 108 ? 15.009 -16.012 -16.458 1.00 45.84 108 PRO A O 1
ATOM 846 N N . PRO A 1 109 ? 16.567 -15.010 -15.176 1.00 40.28 109 PRO A N 1
ATOM 847 C CA . PRO A 1 109 ? 17.284 -14.448 -16.310 1.00 40.28 109 PRO A CA 1
ATOM 848 C C . PRO A 1 109 ? 17.784 -15.590 -17.195 1.00 40.28 109 PRO A C 1
ATOM 850 O O . PRO A 1 109 ? 18.505 -16.484 -16.751 1.00 40.28 109 PRO A O 1
ATOM 853 N N . ARG A 1 110 ? 17.381 -15.571 -18.466 1.00 41.34 110 ARG A N 1
ATOM 854 C CA . ARG A 1 110 ? 17.883 -16.496 -19.479 1.00 41.34 110 ARG A CA 1
ATOM 855 C C . ARG A 1 110 ? 19.348 -16.152 -19.741 1.00 41.34 110 ARG A C 1
ATOM 857 O O . ARG A 1 110 ? 19.642 -15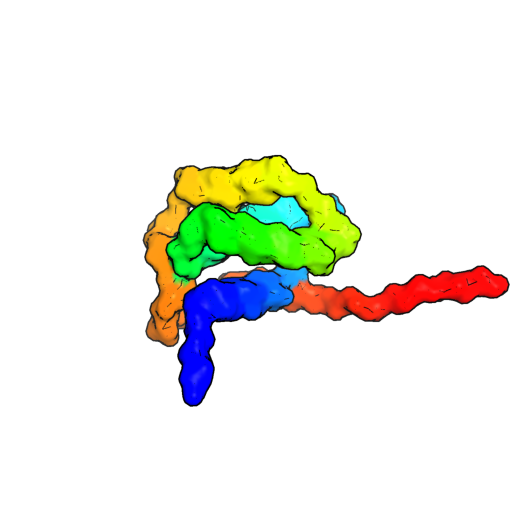.229 -20.494 1.00 41.34 110 ARG A O 1
ATOM 864 N N . ILE A 1 111 ? 20.246 -16.880 -19.081 1.00 51.06 111 ILE A N 1
ATOM 865 C CA . ILE A 1 111 ? 21.680 -16.887 -19.378 1.00 51.06 111 ILE A CA 1
ATOM 866 C C . ILE A 1 111 ? 21.827 -17.371 -20.822 1.00 51.06 111 ILE A C 1
ATOM 868 O O . ILE A 1 111 ? 21.476 -18.503 -21.154 1.00 51.06 111 ILE A O 1
ATOM 872 N N . ILE A 1 112 ? 22.274 -16.469 -21.687 1.00 56.50 112 ILE A N 1
ATOM 873 C CA . ILE A 1 112 ? 22.686 -16.762 -23.057 1.00 56.50 112 ILE A CA 1
ATOM 874 C C . ILE A 1 112 ? 24.134 -17.261 -22.963 1.00 56.50 112 ILE A C 1
ATOM 876 O O . ILE A 1 112 ? 25.006 -16.485 -22.575 1.00 56.50 112 ILE A O 1
ATOM 880 N N . HIS A 1 113 ? 24.348 -18.555 -23.224 1.00 55.22 113 HIS A N 1
ATOM 881 C CA . HIS A 1 113 ? 25.664 -19.141 -23.509 1.00 55.22 113 HIS A CA 1
ATOM 882 C C . HIS A 1 113 ? 25.965 -19.021 -25.002 1.00 55.22 113 HIS A C 1
ATOM 884 O O . HIS A 1 113 ? 25.000 -19.160 -25.793 1.00 55.22 113 HIS A O 1
#

pLDDT: mean 71.35, std 16.08, range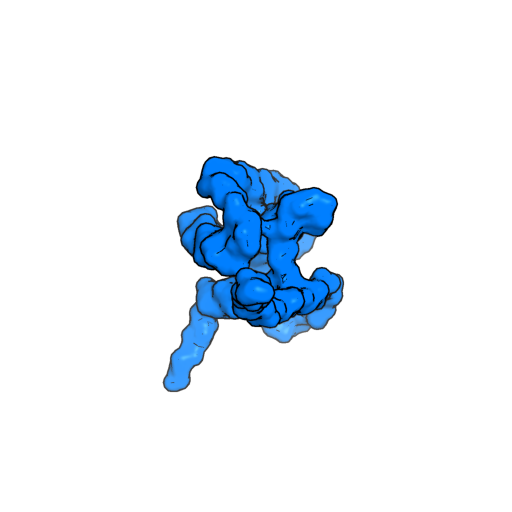 [39.34, 89.56]

Foldseek 3Di:
DDDQDLLNVLLVVLLFAAALDPPPCSLVSLLVNLLCQCAQSVDDLVSSLVSSVVSQVVHPDHDDSVSSSVSNVCSNVVADPVGGNNNVDPPPDPPPPVRPGYDDPDDDDPDDD

Organism: NCBI:txid408172

Secondary structure (DSSP, 8-state):
-----HHHHHHHHHHTSPP--TTTTHHHHHHHHHHIIIIIS---HHHHHHHHHHHHHTSSSPPPHHHHHHHHHHHHHH--TT-TTTTT-TTS-------PPPPP---------

Radius of gyration: 15.2 Å; chains: 1; bounding box: 47×35×40 Å